Protein AF-A0AAW2Z605-F1 (afdb_monomer)

pLDDT: mean 84.39, std 9.97, range [47.41, 95.38]

Nearest PDB structures (foldseek):
  8op8-assembly1_A  TM=8.748E-01  e=1.478E-05  Thermochaetoides thermophila
  8ies-assembly1_P  TM=6.313E-01  e=1.275E-02  Homo sapiens
  8iek-assembly1_P  TM=6.261E-01  e=1.356E-02  Homo sapiens
  7vpl-assembly1_A  TM=6.764E-01  e=6.700E-02  Homo sapiens

Solvent-accessible surface area (backbone atoms only — not comparable to full-atom values): 9385 Å² total; per-residue (Å²): 135,65,65,62,64,53,51,53,51,52,50,52,51,52,54,50,49,33,70,77,31,61,73,53,27,47,65,75,78,48,80,92,70,92,47,74,87,81,41,58,60,45,80,44,77,52,58,92,92,67,67,69,68,46,77,37,62,47,45,77,36,67,95,65,80,64,34,41,33,39,67,57,95,93,39,54,30,38,53,37,82,89,81,71,44,76,39,66,71,77,55,69,66,80,76,63,65,65,52,73,66,55,56,50,60,74,68,40,88,74,77,77,77,77,65,75,48,72,68,46,43,50,53,46,38,75,66,70,49,75,98,69,91,80,82,86,76,83,53,69,70,63,60,57,73,75,109

Structure (mmCIF, N/CA/C/O backbone):
data_AF-A0AAW2Z605-F1
#
_entry.id   AF-A0AAW2Z605-F1
#
loop_
_atom_site.group_PDB
_atom_site.id
_atom_site.type_symbol
_atom_site.label_atom_id
_atom_site.label_alt_id
_atom_site.label_comp_id
_atom_site.label_asym_id
_atom_site.label_entity_id
_atom_site.label_seq_id
_atom_site.pdbx_PDB_ins_code
_atom_site.Cartn_x
_atom_site.Cartn_y
_atom_site.Cartn_z
_atom_site.occupancy
_atom_site.B_iso_or_equiv
_atom_site.auth_seq_id
_atom_site.auth_comp_id
_atom_site.auth_asym_id
_atom_site.auth_atom_id
_atom_site.pdbx_PDB_model_num
ATOM 1 N N . MET A 1 1 ? -28.573 6.452 37.704 1.00 67.38 1 MET A N 1
ATOM 2 C CA . MET A 1 1 ? -27.204 6.091 38.139 1.00 67.38 1 MET A CA 1
ATOM 3 C C . MET A 1 1 ? -26.474 5.116 37.205 1.00 67.38 1 MET A C 1
ATOM 5 O O . MET A 1 1 ? -25.256 5.141 37.217 1.00 67.38 1 MET A O 1
ATOM 9 N N . PHE A 1 2 ? -27.145 4.320 36.357 1.00 77.81 2 PHE A N 1
ATOM 10 C CA . PHE A 1 2 ? -26.469 3.327 35.490 1.00 77.81 2 PHE A CA 1
ATOM 11 C C . PHE A 1 2 ? -26.130 3.787 34.059 1.00 77.81 2 PHE A C 1
ATOM 13 O O . PHE A 1 2 ? -25.553 3.025 33.296 1.00 77.81 2 PHE A O 1
ATOM 20 N N . THR A 1 3 ? -26.456 5.016 33.663 1.00 90.25 3 THR A N 1
ATOM 21 C CA . THR A 1 3 ? -26.272 5.475 32.273 1.00 90.25 3 THR A CA 1
ATOM 22 C C . THR A 1 3 ? -24.804 5.685 31.887 1.00 90.25 3 THR A C 1
ATOM 24 O O . THR A 1 3 ? -24.415 5.344 30.776 1.00 90.25 3 THR A O 1
ATOM 27 N N . LEU A 1 4 ? -23.972 6.180 32.809 1.00 90.94 4 LEU A N 1
ATOM 28 C CA . LEU A 1 4 ? -22.536 6.393 32.586 1.00 90.94 4 LEU A CA 1
ATOM 29 C C . LEU A 1 4 ? -21.739 5.099 32.329 1.00 90.94 4 LEU A C 1
ATOM 31 O O . LEU A 1 4 ? -21.024 5.054 31.329 1.00 90.94 4 LEU A O 1
ATOM 35 N N . PRO A 1 5 ? -21.848 4.029 33.146 1.00 93.12 5 PRO A N 1
ATOM 36 C CA . PRO A 1 5 ? -21.098 2.799 32.886 1.00 93.12 5 PRO A CA 1
ATOM 37 C C . PRO A 1 5 ? -21.527 2.111 31.584 1.00 93.12 5 PRO A C 1
ATOM 39 O O . PRO A 1 5 ? -20.686 1.544 30.892 1.00 93.12 5 PRO A O 1
ATOM 42 N N . ILE A 1 6 ? -22.809 2.200 31.215 1.00 94.44 6 ILE A N 1
ATOM 43 C CA . ILE A 1 6 ? -23.311 1.665 29.941 1.00 94.44 6 ILE A CA 1
ATOM 44 C C . ILE A 1 6 ? -22.683 2.412 28.757 1.00 94.44 6 ILE A C 1
ATOM 46 O O . ILE A 1 6 ? -22.274 1.776 27.788 1.00 94.44 6 ILE A O 1
ATOM 50 N N . LEU A 1 7 ? -22.567 3.741 28.845 1.00 94.56 7 LEU A N 1
ATOM 51 C CA . LEU A 1 7 ? -21.939 4.556 27.804 1.00 94.56 7 LEU A CA 1
ATOM 52 C C . LEU A 1 7 ? -20.460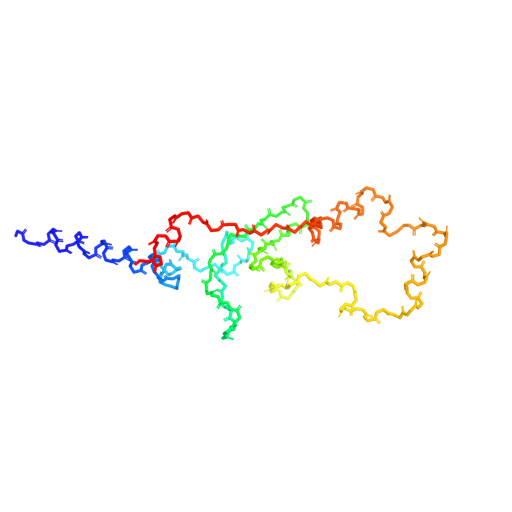 4.185 27.616 1.00 94.56 7 LEU A C 1
ATOM 54 O O . LEU A 1 7 ? -20.027 3.955 26.491 1.00 94.56 7 LEU A O 1
ATOM 58 N N . ILE A 1 8 ? -19.712 4.057 28.717 1.00 94.75 8 ILE A N 1
ATOM 59 C CA . ILE A 1 8 ? -18.288 3.686 28.691 1.00 94.75 8 ILE A CA 1
ATOM 60 C C . ILE A 1 8 ? -18.105 2.289 28.090 1.00 94.75 8 ILE A C 1
ATOM 62 O O . ILE A 1 8 ? -17.234 2.078 27.249 1.00 94.75 8 ILE A O 1
ATOM 66 N N . LEU A 1 9 ? -18.946 1.328 28.485 1.00 95.38 9 LEU A N 1
ATOM 67 C CA . LEU A 1 9 ? -18.896 -0.023 27.935 1.00 95.38 9 LEU A CA 1
ATOM 68 C C . LEU A 1 9 ? -19.172 -0.025 26.425 1.00 95.38 9 LEU A C 1
ATOM 70 O O . LEU A 1 9 ? -18.475 -0.710 25.677 1.00 95.38 9 LEU A O 1
ATOM 74 N N . ALA A 1 10 ? -20.160 0.751 25.975 1.00 92.50 10 ALA A N 1
ATOM 75 C CA . ALA A 1 10 ? -20.483 0.882 24.559 1.00 92.50 10 ALA A CA 1
ATOM 76 C C . ALA A 1 10 ? -19.334 1.523 23.762 1.00 92.50 10 ALA A C 1
ATOM 78 O O . ALA A 1 10 ? -19.038 1.084 22.650 1.00 92.50 10 ALA A O 1
ATOM 79 N N . GLU A 1 11 ? -18.651 2.515 24.336 1.00 91.81 11 GLU A N 1
ATOM 80 C CA . GLU A 1 11 ? -17.486 3.151 23.721 1.00 91.81 11 GLU A CA 1
ATOM 81 C C . GLU A 1 11 ? -16.312 2.173 23.584 1.00 91.81 11 GLU A C 1
ATOM 83 O O . GLU A 1 11 ? -15.768 2.013 22.489 1.00 91.81 11 GLU A O 1
ATOM 88 N N . ILE A 1 12 ? -15.983 1.434 24.649 1.00 93.94 12 ILE A N 1
ATOM 89 C CA . ILE A 1 12 ? -14.935 0.402 24.619 1.00 93.94 12 ILE A CA 1
ATOM 90 C C . ILE A 1 12 ? -15.274 -0.678 23.588 1.00 93.94 12 ILE A C 1
ATOM 92 O O . ILE A 1 12 ? -14.410 -1.074 22.804 1.00 93.94 12 ILE A O 1
ATOM 96 N N . LEU A 1 13 ? -16.528 -1.134 23.548 1.00 92.31 13 LEU A N 1
ATOM 97 C CA . LEU A 1 13 ? -16.977 -2.134 22.582 1.00 92.31 13 LEU A CA 1
ATOM 98 C C . LEU A 1 13 ? -16.834 -1.622 21.142 1.00 92.31 13 LEU A C 1
ATOM 100 O O . LEU A 1 13 ? -16.351 -2.355 20.280 1.00 92.31 13 LEU A O 1
ATOM 104 N N . SER A 1 14 ? -17.196 -0.364 20.884 1.00 89.00 14 SER A N 1
ATOM 105 C CA . SER A 1 14 ? -17.036 0.275 19.572 1.00 89.00 14 SER A CA 1
ATOM 106 C C . SER A 1 14 ? -15.567 0.322 19.137 1.00 89.00 14 SER A C 1
ATOM 108 O O . SER A 1 14 ? -15.233 -0.058 18.010 1.00 89.00 14 SER A O 1
ATOM 110 N N . LEU A 1 15 ? -14.664 0.696 20.051 1.00 90.00 15 LEU A N 1
ATOM 111 C CA . LEU A 1 15 ? -13.222 0.700 19.797 1.00 90.00 15 LEU A CA 1
ATOM 112 C C . LEU A 1 15 ? -12.683 -0.708 19.520 1.00 90.00 15 LEU A C 1
ATOM 114 O O . LEU A 1 15 ? -11.866 -0.886 18.617 1.00 90.00 15 LEU A O 1
ATOM 118 N N . LEU A 1 16 ? -13.169 -1.716 20.245 1.00 90.88 16 LEU A N 1
ATOM 119 C CA . LEU A 1 16 ? -12.769 -3.106 20.043 1.00 90.88 16 LEU A CA 1
ATOM 120 C C . LEU A 1 16 ? -13.246 -3.630 18.682 1.00 90.88 16 LEU A C 1
ATOM 122 O O . LEU A 1 16 ? -12.483 -4.253 17.948 1.00 90.88 16 LEU A O 1
ATOM 126 N N . ILE A 1 17 ? -14.480 -3.315 18.289 1.00 90.81 17 ILE A N 1
ATOM 127 C CA . ILE A 1 17 ? -15.016 -3.664 16.969 1.00 90.81 17 ILE A CA 1
ATOM 128 C C . ILE A 1 17 ? -14.181 -3.013 15.855 1.00 90.81 17 ILE A C 1
ATOM 130 O O . ILE A 1 17 ? -13.848 -3.672 14.866 1.00 90.81 17 ILE A O 1
ATOM 134 N N . ALA A 1 18 ? -13.794 -1.745 16.021 1.00 89.00 18 ALA A N 1
ATOM 135 C CA . ALA A 1 18 ? -12.903 -1.055 15.090 1.00 89.00 18 ALA A CA 1
ATOM 136 C C . ALA A 1 18 ? -11.480 -1.646 15.081 1.00 89.00 18 ALA A C 1
ATOM 138 O O . ALA A 1 18 ? -10.797 -1.589 14.062 1.00 89.00 18 ALA A O 1
ATOM 139 N N . TYR A 1 19 ? -11.022 -2.235 16.186 1.00 87.50 19 TYR A N 1
ATOM 140 C CA . TYR A 1 19 ? -9.728 -2.912 16.242 1.00 87.50 19 TYR A CA 1
ATOM 141 C C . TYR A 1 19 ? -9.709 -4.195 15.400 1.00 87.50 19 TYR A C 1
ATOM 143 O O . TYR A 1 19 ? -8.777 -4.411 14.627 1.00 87.50 19 TYR A O 1
ATOM 151 N N . TRP A 1 20 ? -10.752 -5.021 15.513 1.00 88.31 20 TRP A N 1
ATOM 152 C CA . TRP A 1 20 ? -10.827 -6.322 14.838 1.00 88.31 20 TRP A CA 1
ATOM 153 C C . TRP A 1 20 ? -11.310 -6.239 13.386 1.00 88.31 20 TRP A C 1
ATOM 155 O O . TRP A 1 20 ? -10.956 -7.085 12.566 1.00 88.31 20 TRP A O 1
ATOM 165 N N . SER A 1 21 ? -12.110 -5.227 13.039 1.00 90.88 21 SER A N 1
ATOM 166 C CA . SER A 1 21 ? -12.666 -5.072 11.694 1.00 90.88 21 SER A CA 1
ATOM 167 C C . SER A 1 21 ? -12.105 -3.850 10.982 1.00 90.88 21 SER A C 1
ATOM 169 O O . SER A 1 21 ? -12.512 -2.713 11.225 1.00 90.88 21 SER A O 1
ATOM 171 N N . VAL A 1 22 ? -11.235 -4.098 10.000 1.00 90.50 22 VAL A N 1
ATOM 172 C CA . VAL A 1 22 ? -10.625 -3.051 9.165 1.00 90.50 22 VAL A CA 1
ATOM 173 C C . VAL A 1 22 ? -11.680 -2.238 8.403 1.00 90.50 22 VAL A C 1
ATOM 175 O O . VAL A 1 22 ? -11.542 -1.025 8.273 1.00 90.50 22 VAL A O 1
ATOM 178 N N . LYS A 1 23 ? -12.776 -2.870 7.958 1.00 89.62 23 LYS A N 1
ATOM 179 C CA . LYS A 1 23 ? -13.872 -2.179 7.252 1.00 89.62 23 LYS A CA 1
ATOM 180 C C . LYS A 1 23 ? -14.692 -1.268 8.165 1.00 89.62 23 LYS A C 1
ATOM 182 O O . LYS A 1 23 ? -15.197 -0.241 7.724 1.00 89.62 23 LYS A O 1
ATOM 187 N N . LEU A 1 24 ? -14.875 -1.649 9.430 1.00 89.50 24 LEU A N 1
ATOM 188 C CA . LEU A 1 24 ? -15.554 -0.779 10.393 1.00 89.50 24 LEU A CA 1
ATOM 189 C C . LEU A 1 24 ? -14.621 0.347 10.820 1.00 89.50 24 LEU A C 1
ATOM 191 O O . LEU A 1 24 ? -15.030 1.506 10.822 1.00 89.50 24 LEU A O 1
ATOM 195 N N . ARG A 1 25 ? -13.343 0.033 11.043 1.00 90.44 25 ARG A N 1
ATOM 196 C CA . ARG A 1 25 ? -12.301 1.030 11.281 1.00 90.44 25 ARG A CA 1
ATOM 197 C C . ARG A 1 25 ? -12.245 2.083 10.181 1.00 90.44 25 ARG A C 1
ATOM 199 O O . ARG A 1 25 ? -12.196 3.267 10.496 1.00 90.44 25 ARG A O 1
ATOM 206 N N . SER A 1 26 ? -12.299 1.669 8.912 1.00 91.44 26 SER A N 1
ATOM 207 C CA . SER A 1 26 ? -12.266 2.597 7.780 1.00 91.44 26 SER A CA 1
ATOM 208 C C . SER A 1 26 ? -13.454 3.559 7.787 1.00 91.44 26 SER A C 1
ATOM 210 O O . SER A 1 26 ? -13.290 4.708 7.414 1.00 91.44 26 SER A O 1
ATOM 212 N N . LYS A 1 27 ? -14.638 3.119 8.232 1.00 88.75 27 LYS A N 1
ATOM 213 C CA . LYS A 1 27 ? -15.840 3.966 8.309 1.00 88.75 27 LYS A CA 1
ATOM 214 C C . LYS A 1 27 ? -15.867 4.887 9.527 1.00 88.75 27 LYS A C 1
ATOM 216 O O . LYS A 1 27 ? -16.466 5.951 9.454 1.00 88.75 27 LYS A O 1
ATOM 221 N N . ILE A 1 28 ? -15.278 4.460 10.644 1.00 87.62 28 ILE A N 1
ATOM 222 C CA . ILE A 1 28 ? -15.289 5.221 11.902 1.00 87.62 28 ILE A CA 1
ATOM 223 C C . ILE A 1 28 ? -14.172 6.271 11.914 1.00 87.62 28 ILE A C 1
ATOM 225 O O . ILE A 1 28 ? -14.393 7.393 12.354 1.00 87.62 28 ILE A O 1
ATOM 229 N N . GLN A 1 29 ? -12.969 5.907 11.457 1.00 88.38 29 GLN A N 1
ATOM 230 C CA . GLN A 1 29 ? -11.764 6.734 11.606 1.00 88.38 29 GLN A CA 1
ATOM 231 C C . GLN A 1 29 ? -11.383 7.517 10.345 1.00 88.38 29 GLN A C 1
ATOM 233 O O . GLN A 1 29 ? -10.577 8.439 10.438 1.00 88.38 29 GLN A O 1
ATOM 238 N N . PHE A 1 30 ? -11.915 7.159 9.173 1.00 91.38 30 PHE A N 1
ATOM 239 C CA . PHE A 1 30 ? -11.521 7.765 7.902 1.00 91.38 30 PHE A CA 1
ATOM 240 C C . PHE A 1 30 ? -12.739 8.280 7.134 1.00 91.38 30 PHE A C 1
ATOM 242 O O . PHE A 1 30 ? -13.844 7.754 7.251 1.00 91.38 30 PHE A O 1
ATOM 249 N N . SER A 1 31 ? -12.513 9.309 6.318 1.00 88.38 31 SER A N 1
ATOM 250 C CA . SER A 1 31 ? -13.500 9.830 5.374 1.00 88.38 31 SER A CA 1
ATOM 251 C C . SER A 1 31 ? -13.112 9.444 3.952 1.00 88.38 31 SER A C 1
ATOM 253 O O . SER A 1 31 ? -11.928 9.388 3.614 1.00 88.38 31 SER A O 1
ATOM 255 N N . GLN A 1 32 ? -14.110 9.162 3.117 1.00 88.06 32 GLN A N 1
ATOM 256 C CA . GLN A 1 32 ? -13.882 8.812 1.722 1.00 88.06 32 GLN A CA 1
ATOM 257 C C . GLN A 1 32 ? -13.555 10.067 0.911 1.00 88.06 32 GLN A C 1
ATOM 259 O O . GLN A 1 32 ? -14.380 10.969 0.787 1.00 88.06 32 GLN A O 1
ATOM 264 N N . GLU A 1 33 ? -12.368 10.082 0.312 1.00 89.69 33 GLU A N 1
ATOM 265 C CA . GLU A 1 33 ? -11.907 11.160 -0.560 1.00 89.69 33 GLU A CA 1
ATOM 266 C C . GLU A 1 33 ? -12.066 10.767 -2.039 1.00 89.69 33 GLU A C 1
ATOM 268 O O . GLU A 1 33 ? -11.887 9.601 -2.406 1.00 89.69 33 GLU A O 1
ATOM 273 N N . ARG A 1 34 ? -12.420 11.730 -2.902 1.00 84.25 34 ARG A N 1
ATOM 274 C CA . ARG A 1 34 ? -12.602 11.489 -4.349 1.00 84.25 34 ARG A CA 1
ATOM 275 C C . ARG A 1 34 ? -11.303 11.650 -5.130 1.00 84.25 34 ARG A C 1
ATOM 277 O O . ARG A 1 34 ? -11.166 11.071 -6.206 1.00 84.25 34 ARG A O 1
ATOM 284 N N . SER A 1 35 ? -10.374 12.453 -4.615 1.00 84.50 35 SER A N 1
ATOM 285 C CA . SER A 1 35 ? -9.086 12.713 -5.251 1.00 84.50 35 SER A CA 1
ATOM 286 C C . SER A 1 35 ? -7.961 11.924 -4.586 1.00 84.50 35 SER A C 1
ATOM 288 O O . SER A 1 35 ? -7.682 12.105 -3.402 1.00 84.50 35 SER A O 1
ATOM 290 N N . ALA A 1 36 ? -7.245 11.109 -5.367 1.00 84.12 36 ALA A N 1
ATOM 291 C CA . ALA A 1 36 ? -6.064 10.396 -4.877 1.00 84.12 36 ALA A CA 1
ATOM 292 C C . ALA A 1 36 ? -4.989 11.360 -4.334 1.00 84.12 36 ALA A C 1
ATOM 294 O O . ALA A 1 36 ? -4.321 11.045 -3.352 1.00 84.12 36 ALA A O 1
ATOM 295 N N . THR A 1 37 ? -4.868 12.558 -4.916 1.00 84.12 37 THR A N 1
ATOM 296 C CA . THR A 1 37 ? -3.881 13.579 -4.525 1.00 84.12 37 THR A CA 1
ATOM 297 C C . THR A 1 37 ? -4.099 14.108 -3.110 1.00 84.12 37 THR A C 1
ATOM 299 O O . THR A 1 37 ? -3.134 14.383 -2.409 1.00 84.12 37 THR A O 1
ATOM 302 N N . ASN A 1 38 ? -5.352 14.199 -2.659 1.00 85.19 38 ASN A N 1
ATOM 303 C CA . ASN A 1 38 ? -5.675 14.696 -1.317 1.00 85.19 38 ASN A CA 1
ATOM 304 C C . ASN A 1 38 ? -5.746 13.571 -0.274 1.00 85.19 38 ASN A C 1
ATOM 306 O O . ASN A 1 38 ? -5.825 13.831 0.925 1.00 85.19 38 ASN A O 1
ATOM 310 N N . SER A 1 39 ? -5.737 12.313 -0.718 1.00 88.81 39 SER A N 1
ATOM 311 C CA . SER A 1 39 ? -5.867 11.159 0.166 1.00 88.81 39 SER A CA 1
ATOM 312 C C . SER A 1 39 ? -4.528 10.768 0.795 1.00 88.81 39 SER A C 1
ATOM 314 O O . SER A 1 39 ? -3.505 10.684 0.120 1.00 88.81 39 SER A O 1
ATOM 316 N N . GLN A 1 40 ? -4.529 10.498 2.100 1.00 91.19 40 GLN A N 1
ATOM 317 C CA . GLN A 1 40 ? -3.337 10.050 2.838 1.00 91.19 40 GLN A CA 1
ATOM 318 C C . GLN A 1 40 ? -3.270 8.531 3.012 1.00 91.19 40 GLN A C 1
ATOM 320 O O . GLN A 1 40 ? -2.203 7.981 3.267 1.00 91.19 40 GLN A O 1
ATOM 325 N N . PHE A 1 41 ? -4.403 7.846 2.880 1.00 93.44 41 PHE A N 1
ATOM 326 C CA . PHE A 1 41 ? -4.525 6.411 3.098 1.00 93.44 41 PHE A CA 1
ATOM 327 C C . PHE A 1 41 ? -5.391 5.792 2.011 1.00 93.44 41 PHE A C 1
ATOM 329 O O . PHE A 1 41 ? -6.285 6.443 1.467 1.00 93.44 41 PHE A O 1
ATOM 336 N N . VAL A 1 42 ? -5.153 4.514 1.738 1.00 93.75 42 VAL A N 1
ATOM 337 C CA . VAL A 1 42 ? -5.964 3.707 0.831 1.00 93.75 42 VAL A CA 1
ATOM 338 C C . VAL A 1 42 ? -6.443 2.448 1.546 1.00 93.75 42 VAL A C 1
ATOM 340 O O . VAL A 1 42 ? -5.669 1.767 2.217 1.00 93.75 42 VAL A O 1
ATOM 343 N N . LEU A 1 43 ? -7.734 2.144 1.406 1.00 94.69 43 LEU A N 1
ATOM 344 C CA . LEU A 1 43 ? -8.309 0.862 1.806 1.00 94.69 43 LEU A CA 1
ATOM 345 C C . LEU A 1 43 ? -8.154 -0.121 0.646 1.00 94.69 43 LEU A C 1
ATOM 347 O O . LEU A 1 43 ? -8.628 0.137 -0.461 1.00 94.69 43 LEU A O 1
ATOM 351 N N . ILE A 1 44 ? -7.518 -1.256 0.907 1.00 93.88 44 ILE A N 1
ATOM 352 C CA . ILE A 1 44 ? -7.262 -2.291 -0.088 1.00 93.88 44 ILE A CA 1
ATOM 353 C C . ILE A 1 44 ? -8.145 -3.487 0.225 1.00 93.88 44 ILE A C 1
ATOM 355 O O . ILE A 1 44 ? -8.015 -4.109 1.278 1.00 93.88 44 ILE A O 1
ATOM 359 N N . GLU A 1 45 ? -9.020 -3.835 -0.716 1.00 92.81 45 GLU A N 1
ATOM 360 C CA . GLU A 1 45 ? -9.823 -5.052 -0.657 1.00 92.81 45 GLU A CA 1
ATOM 361 C C . GLU A 1 45 ? -9.295 -6.061 -1.687 1.00 92.81 45 GLU A C 1
ATOM 363 O O . GLU A 1 45 ? -9.563 -5.922 -2.885 1.00 92.81 45 GLU A O 1
ATOM 368 N N . PRO A 1 46 ? -8.498 -7.062 -1.269 1.00 91.75 46 PRO A N 1
ATOM 369 C CA . PRO A 1 46 ? -7.997 -8.065 -2.193 1.00 91.75 46 PRO A CA 1
ATOM 370 C C . PRO A 1 46 ? -9.128 -8.976 -2.674 1.00 91.75 46 PRO A C 1
ATOM 372 O O . PRO A 1 46 ? -10.136 -9.190 -1.999 1.00 91.75 46 PRO A O 1
ATOM 375 N N . HIS A 1 47 ? -8.916 -9.594 -3.835 1.00 90.62 47 HIS A N 1
ATOM 376 C CA . HIS A 1 47 ? -9.781 -10.673 -4.293 1.00 90.62 47 HIS A CA 1
ATOM 377 C C . HIS A 1 47 ? -9.776 -11.833 -3.286 1.00 90.62 47 HIS A C 1
ATOM 379 O O . HIS A 1 47 ? -8.776 -12.080 -2.603 1.00 90.62 47 HIS A O 1
ATOM 385 N N . ARG A 1 48 ? -10.869 -12.605 -3.257 1.00 89.31 48 ARG A N 1
ATOM 386 C CA . ARG A 1 48 ? -10.995 -13.825 -2.451 1.00 89.31 48 ARG A CA 1
ATOM 387 C C . ARG A 1 48 ? -9.727 -14.691 -2.564 1.00 89.31 48 ARG A C 1
ATOM 389 O O . ARG A 1 48 ? -9.280 -14.966 -3.680 1.00 89.31 48 ARG A O 1
ATOM 396 N N . HIS A 1 49 ? -9.175 -15.087 -1.413 1.00 88.00 49 HIS A N 1
ATOM 397 C CA . HIS A 1 49 ? -7.947 -15.887 -1.245 1.00 88.00 49 HIS A CA 1
ATOM 398 C C . HIS A 1 49 ? -6.618 -15.232 -1.679 1.00 88.00 49 HIS A C 1
ATOM 400 O O . HIS A 1 49 ? -5.604 -15.920 -1.744 1.00 88.00 49 HIS A O 1
ATOM 406 N N . LYS A 1 50 ? -6.575 -13.920 -1.953 1.00 87.94 50 LYS A N 1
ATOM 407 C CA . LYS A 1 50 ? -5.335 -13.195 -2.312 1.00 87.94 50 LYS A CA 1
ATOM 408 C C . LYS A 1 50 ? -4.833 -12.252 -1.213 1.00 87.94 50 LYS A C 1
ATOM 410 O O . LYS A 1 50 ? -4.130 -11.289 -1.505 1.00 87.94 50 LYS A O 1
ATOM 415 N N . GLY A 1 51 ? -5.193 -12.534 0.036 1.00 88.38 51 GLY A N 1
ATOM 416 C CA . GLY A 1 51 ? -4.774 -11.789 1.220 1.00 88.38 51 GLY A CA 1
ATOM 417 C C . GLY A 1 51 ? -5.935 -11.208 2.013 1.00 88.38 51 GLY A C 1
ATOM 418 O O . GLY A 1 51 ? -7.084 -11.617 1.842 1.00 88.38 51 GLY A O 1
ATOM 419 N N . PHE A 1 52 ? -5.609 -10.244 2.872 1.00 88.88 52 PHE A N 1
ATOM 420 C CA . PHE A 1 52 ? -6.534 -9.617 3.814 1.00 88.88 52 PHE A CA 1
ATOM 421 C C . PHE A 1 52 ? -6.774 -8.144 3.490 1.00 88.88 52 PHE A C 1
ATOM 423 O O . PHE A 1 52 ? -5.946 -7.490 2.855 1.00 88.88 52 PHE A O 1
ATOM 430 N N . VAL A 1 53 ? -7.924 -7.635 3.928 1.00 92.38 53 VAL A N 1
ATOM 431 C CA . VAL A 1 53 ? -8.256 -6.213 3.814 1.00 92.38 53 VAL A CA 1
ATOM 432 C C . VAL A 1 53 ? -7.305 -5.412 4.696 1.00 92.38 53 VAL A C 1
ATOM 434 O O . VAL A 1 53 ? -7.152 -5.730 5.873 1.00 92.38 53 VAL A 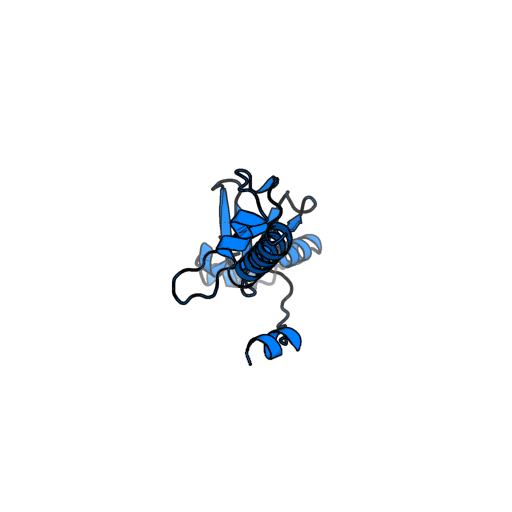O 1
ATOM 437 N N . GLU A 1 54 ? -6.691 -4.374 4.142 1.00 92.56 54 GLU A N 1
ATOM 438 C CA . GLU A 1 54 ? -5.685 -3.573 4.843 1.00 92.56 54 GLU A CA 1
ATOM 439 C C . GLU A 1 54 ? -5.831 -2.091 4.490 1.00 92.56 54 GLU A C 1
ATOM 441 O O . GLU A 1 54 ? -6.231 -1.745 3.378 1.00 92.56 54 GLU A O 1
ATOM 446 N N . ILE A 1 55 ? -5.516 -1.214 5.445 1.00 93.69 55 ILE A N 1
ATOM 447 C CA . ILE A 1 55 ? -5.410 0.230 5.218 1.00 93.69 55 ILE A CA 1
ATOM 448 C C . ILE A 1 55 ? -3.925 0.568 5.170 1.00 93.69 55 ILE A C 1
ATOM 450 O O . ILE A 1 55 ? -3.214 0.365 6.153 1.00 93.69 55 ILE A O 1
ATOM 454 N N . VAL A 1 56 ? -3.471 1.092 4.037 1.00 94.06 56 VAL A N 1
ATOM 455 C CA . VAL A 1 56 ? -2.057 1.387 3.782 1.00 94.06 56 VAL A CA 1
ATOM 456 C C . VAL A 1 56 ? -1.881 2.895 3.576 1.00 94.06 56 VAL A C 1
ATOM 458 O O . VAL A 1 56 ? -2.730 3.519 2.931 1.00 94.06 56 VAL A O 1
ATOM 461 N N . PRO A 1 57 ? -0.812 3.513 4.108 1.00 93.81 57 PRO A N 1
ATOM 462 C CA . PRO A 1 57 ? -0.507 4.913 3.833 1.00 93.81 57 PRO A CA 1
ATOM 463 C C . PRO A 1 57 ? -0.103 5.126 2.369 1.00 93.81 57 PRO A C 1
ATOM 465 O O . PRO A 1 57 ? 0.618 4.323 1.773 1.00 93.81 57 PRO A O 1
ATOM 468 N N . LEU A 1 58 ? -0.537 6.248 1.805 1.00 92.75 58 LEU A N 1
ATOM 469 C CA . LEU A 1 58 ? -0.107 6.724 0.498 1.00 92.75 58 LEU A CA 1
ATOM 470 C C . LEU A 1 58 ? 1.150 7.579 0.659 1.00 92.75 58 LEU A C 1
ATOM 472 O O . LEU A 1 58 ? 1.195 8.525 1.444 1.00 92.75 58 LEU A O 1
ATOM 476 N N . LEU A 1 59 ? 2.176 7.240 -0.109 1.00 89.62 59 LEU A N 1
ATOM 477 C CA . LEU A 1 59 ? 3.419 7.984 -0.205 1.00 89.62 59 LEU A CA 1
ATOM 478 C C . LEU A 1 59 ? 3.303 8.972 -1.364 1.00 89.62 59 LEU A C 1
ATOM 480 O O . LEU A 1 59 ? 3.258 8.574 -2.530 1.00 89.62 59 LEU A O 1
ATOM 484 N N . HIS A 1 60 ? 3.275 10.257 -1.025 1.00 87.31 60 HIS A N 1
ATOM 485 C CA . HIS A 1 60 ? 3.303 11.357 -1.984 1.00 87.31 60 HIS A CA 1
ATOM 486 C C . HIS A 1 60 ? 4.750 11.767 -2.241 1.00 87.31 60 HIS A C 1
ATOM 488 O O . HIS A 1 60 ? 5.485 12.106 -1.312 1.00 87.31 60 HIS A O 1
ATOM 494 N N . ARG A 1 61 ? 5.178 11.698 -3.502 1.00 80.81 61 ARG A N 1
ATOM 495 C CA . ARG A 1 61 ? 6.542 12.022 -3.942 1.00 80.81 61 ARG A CA 1
ATOM 496 C C . ARG A 1 61 ? 6.493 13.221 -4.901 1.00 80.81 61 ARG A C 1
ATOM 498 O O . ARG A 1 61 ? 6.540 13.009 -6.116 1.00 80.81 61 ARG A O 1
ATOM 505 N N . PRO A 1 62 ? 6.402 14.462 -4.384 1.00 68.50 62 PRO A N 1
ATOM 506 C CA . PRO A 1 62 ? 6.326 15.662 -5.224 1.00 68.50 62 PRO A CA 1
ATOM 507 C C . PRO A 1 62 ? 7.596 15.863 -6.068 1.00 68.50 62 PRO A C 1
ATOM 509 O O . PRO A 1 62 ? 7.528 16.155 -7.256 1.00 68.50 62 PRO A O 1
ATOM 512 N N . GLU A 1 63 ? 8.760 15.541 -5.496 1.00 65.88 63 GLU A N 1
ATOM 513 C CA . GLU A 1 63 ? 10.086 15.565 -6.143 1.00 65.88 63 GLU A CA 1
ATOM 514 C C . GLU A 1 63 ? 10.198 14.661 -7.394 1.00 65.88 63 GLU A C 1
ATOM 516 O O . GLU A 1 63 ? 11.112 14.800 -8.207 1.00 65.88 63 GLU A O 1
ATOM 521 N N . HIS A 1 64 ? 9.289 13.693 -7.560 1.00 65.69 64 HIS A N 1
ATOM 522 C CA . HIS A 1 64 ? 9.372 12.655 -8.590 1.00 65.69 64 HIS A CA 1
ATOM 523 C C . HIS A 1 64 ? 8.112 12.584 -9.458 1.00 65.69 64 HIS A C 1
ATOM 525 O O . HIS A 1 64 ? 7.607 11.492 -9.722 1.00 65.69 64 HIS A O 1
ATOM 531 N N . GLN A 1 65 ? 7.668 13.739 -9.972 1.00 66.94 65 GLN A N 1
ATOM 532 C CA . GLN A 1 65 ? 6.510 13.893 -10.874 1.00 66.94 65 GLN A CA 1
ATOM 533 C C . GLN A 1 65 ? 5.152 13.735 -10.171 1.00 66.94 65 GLN A C 1
ATOM 535 O O . GLN A 1 65 ? 4.245 13.133 -10.745 1.00 66.94 65 GLN A O 1
ATOM 540 N N . ASP A 1 66 ? 5.022 14.209 -8.926 1.00 68.31 66 ASP A N 1
ATOM 541 C CA . ASP A 1 66 ? 3.790 14.079 -8.127 1.00 68.31 66 ASP A CA 1
ATOM 542 C C . ASP A 1 66 ? 3.245 12.643 -8.106 1.00 68.31 66 ASP A C 1
ATOM 544 O O . ASP A 1 66 ? 2.046 12.372 -8.248 1.00 68.31 66 ASP A O 1
ATOM 548 N N . LYS A 1 67 ? 4.163 11.681 -7.968 1.0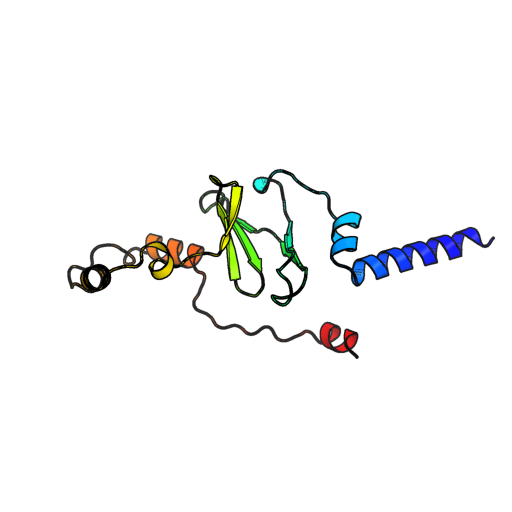0 82.19 67 LYS A N 1
ATOM 549 C CA . LYS A 1 67 ? 3.804 10.267 -7.931 1.00 82.19 67 LYS A CA 1
ATOM 550 C C . LYS A 1 67 ? 3.199 9.925 -6.585 1.00 82.19 67 LYS A C 1
ATOM 552 O O . LYS A 1 67 ? 3.791 10.173 -5.535 1.00 82.19 67 LYS A O 1
ATOM 557 N N . ILE A 1 68 ? 2.050 9.268 -6.650 1.00 90.19 68 ILE A N 1
ATOM 558 C CA . ILE A 1 68 ? 1.366 8.700 -5.496 1.00 90.19 68 ILE A CA 1
ATOM 559 C C . ILE A 1 68 ? 1.596 7.196 -5.536 1.00 90.19 68 ILE A C 1
ATOM 561 O O . ILE A 1 68 ? 1.285 6.532 -6.532 1.00 90.19 68 ILE A O 1
ATOM 565 N N . VAL A 1 69 ? 2.189 6.662 -4.475 1.00 91.06 69 VAL A N 1
ATOM 566 C CA . VAL A 1 69 ? 2.639 5.271 -4.411 1.00 91.06 69 VAL A CA 1
ATOM 567 C C . VAL A 1 69 ? 2.180 4.644 -3.104 1.00 91.06 69 VAL A C 1
ATOM 569 O O . VAL A 1 69 ? 2.210 5.285 -2.062 1.00 91.06 69 VAL A O 1
ATOM 572 N N . PHE A 1 70 ? 1.808 3.371 -3.133 1.00 93.12 70 PHE A N 1
ATOM 573 C CA . PHE A 1 70 ? 1.675 2.572 -1.915 1.00 93.12 70 PHE A CA 1
ATOM 574 C C . PHE A 1 70 ? 2.292 1.188 -2.108 1.00 93.12 70 PHE A C 1
ATOM 576 O O . PHE A 1 70 ? 2.545 0.741 -3.233 1.00 93.12 70 PHE A O 1
ATOM 583 N N . GLU A 1 71 ? 2.530 0.500 -0.997 1.00 91.38 71 GLU A N 1
ATOM 584 C CA . GLU A 1 71 ? 3.032 -0.869 -0.978 1.00 91.38 71 GLU A CA 1
ATOM 585 C C . GLU A 1 71 ? 2.041 -1.779 -0.259 1.00 91.38 71 GLU A C 1
ATOM 587 O O . GLU A 1 71 ? 1.639 -1.507 0.864 1.00 91.38 71 GLU A O 1
ATOM 592 N N . TYR A 1 72 ? 1.660 -2.878 -0.902 1.00 92.56 72 TYR A N 1
ATOM 593 C CA . TYR A 1 72 ? 0.771 -3.879 -0.324 1.00 92.56 72 TYR A CA 1
ATOM 594 C C . TYR A 1 72 ? 1.322 -5.268 -0.613 1.00 92.56 72 TYR A C 1
ATOM 596 O O . TYR A 1 72 ? 1.627 -5.583 -1.765 1.00 92.56 72 TYR A O 1
ATOM 604 N N . GLN A 1 73 ? 1.486 -6.091 0.427 1.00 90.12 73 GLN A N 1
ATOM 605 C CA . GLN A 1 73 ? 2.118 -7.415 0.331 1.00 90.12 73 GLN A CA 1
ATOM 606 C C . GLN A 1 73 ? 3.477 -7.392 -0.397 1.00 90.12 73 GLN A C 1
ATOM 608 O O . GLN A 1 73 ? 3.719 -8.195 -1.301 1.00 90.12 73 GLN A O 1
ATOM 613 N N . LYS A 1 74 ? 4.350 -6.432 -0.061 1.00 87.94 74 LYS A N 1
ATOM 614 C CA . LYS A 1 74 ? 5.658 -6.232 -0.723 1.00 87.94 74 LYS A CA 1
ATOM 615 C C . LYS A 1 74 ? 5.575 -5.955 -2.230 1.00 87.94 74 LYS A C 1
ATOM 617 O O . LYS A 1 74 ? 6.553 -6.111 -2.957 1.00 87.94 74 LYS A O 1
ATOM 622 N N . ARG A 1 75 ? 4.405 -5.539 -2.725 1.00 89.38 75 ARG A N 1
ATOM 623 C CA . ARG A 1 75 ? 4.198 -5.119 -4.114 1.00 89.38 75 ARG A CA 1
ATOM 624 C C . ARG A 1 75 ? 3.903 -3.639 -4.156 1.00 89.38 75 ARG A C 1
ATOM 626 O O . ARG A 1 75 ? 3.019 -3.152 -3.456 1.00 89.38 75 ARG A O 1
ATOM 633 N N . ARG A 1 76 ? 4.614 -2.946 -5.037 1.00 90.12 76 ARG A N 1
ATOM 634 C CA . ARG A 1 76 ? 4.458 -1.512 -5.224 1.00 90.12 76 ARG A CA 1
ATOM 635 C C . ARG A 1 76 ? 3.398 -1.195 -6.274 1.00 90.12 76 ARG A C 1
ATOM 637 O O . ARG A 1 76 ? 3.399 -1.774 -7.367 1.00 90.12 76 ARG A O 1
ATOM 644 N N . TYR A 1 77 ? 2.527 -0.254 -5.939 1.00 91.81 77 TYR A N 1
ATOM 645 C CA . TYR A 1 77 ? 1.479 0.267 -6.806 1.00 91.81 77 TYR A CA 1
ATOM 646 C C . TYR A 1 77 ? 1.688 1.762 -7.000 1.00 91.81 77 TYR A C 1
ATOM 648 O O . TYR A 1 77 ? 1.944 2.485 -6.041 1.00 91.81 77 TYR A O 1
ATOM 656 N N . VAL A 1 78 ? 1.585 2.213 -8.244 1.00 90.75 78 VAL A N 1
ATOM 657 C CA . VAL A 1 78 ? 1.769 3.609 -8.643 1.00 90.75 78 VAL A CA 1
ATOM 658 C C . VAL A 1 78 ? 0.456 4.116 -9.223 1.00 90.75 78 VAL A C 1
ATOM 660 O O . VAL A 1 78 ? -0.204 3.407 -9.987 1.00 90.75 78 VAL A O 1
ATOM 663 N N . TYR A 1 79 ? 0.068 5.327 -8.841 1.00 91.19 79 TYR A N 1
ATOM 664 C CA . TYR A 1 79 ? -1.105 5.993 -9.383 1.00 91.19 79 TYR A CA 1
ATOM 665 C C . TYR A 1 79 ? -0.858 6.442 -10.824 1.00 91.19 79 TYR A C 1
ATOM 667 O O . TYR A 1 79 ? 0.105 7.156 -11.107 1.00 91.19 79 TYR A O 1
ATOM 675 N N . ASP A 1 80 ? -1.731 6.021 -11.732 1.00 88.69 80 ASP A N 1
ATOM 676 C CA . ASP A 1 80 ? -1.763 6.490 -13.111 1.00 88.69 80 ASP A CA 1
ATOM 677 C C . ASP A 1 80 ? -2.749 7.658 -13.211 1.00 88.69 80 ASP A C 1
ATOM 679 O O . ASP A 1 80 ? -3.957 7.476 -13.052 1.00 88.69 80 ASP A O 1
ATOM 683 N N . GLN A 1 81 ? -2.235 8.864 -13.462 1.00 86.38 81 GLN A N 1
ATOM 684 C CA . GLN A 1 81 ? -3.054 10.076 -13.550 1.00 86.38 81 GLN A CA 1
ATOM 685 C C . GLN A 1 81 ? -4.011 10.061 -14.752 1.00 86.38 81 GLN A C 1
ATOM 687 O O . GLN A 1 81 ? -5.082 10.664 -14.674 1.00 86.38 81 GLN A O 1
ATOM 692 N N . ASN A 1 82 ? -3.664 9.355 -15.836 1.00 86.94 82 ASN A N 1
ATOM 693 C CA . ASN A 1 82 ? -4.468 9.333 -17.060 1.00 86.94 82 ASN A CA 1
ATOM 694 C C . ASN A 1 82 ? -5.730 8.492 -16.871 1.00 86.94 82 ASN A C 1
ATOM 696 O O . ASN A 1 82 ? -6.838 8.927 -17.171 1.00 86.94 82 ASN A O 1
ATOM 700 N N . GLU A 1 83 ? -5.556 7.282 -16.342 1.00 87.75 83 GLU A N 1
ATOM 701 C CA . GLU A 1 83 ? -6.659 6.347 -16.114 1.00 87.75 83 GLU A CA 1
ATOM 702 C C . GLU A 1 83 ? -7.306 6.512 -14.731 1.00 87.75 83 GLU A C 1
ATOM 704 O O . GLU A 1 83 ? -8.351 5.920 -14.474 1.00 87.75 83 GLU A O 1
ATOM 709 N N . LYS A 1 84 ? -6.711 7.323 -13.845 1.00 88.00 84 LYS A N 1
ATOM 710 C CA . LYS A 1 84 ? -7.146 7.539 -12.453 1.00 88.00 84 LYS A CA 1
ATOM 711 C C . LYS A 1 84 ? -7.246 6.238 -11.650 1.00 88.00 84 LYS A C 1
ATOM 713 O O . LYS A 1 84 ? -8.139 6.065 -10.822 1.00 88.00 84 LYS A O 1
ATOM 718 N N . VAL A 1 85 ? -6.316 5.315 -11.890 1.00 90.44 85 VAL A N 1
ATOM 719 C CA . VAL A 1 85 ? -6.257 4.006 -11.225 1.00 90.44 85 VAL A CA 1
ATOM 720 C C . VAL A 1 85 ? -4.859 3.721 -10.699 1.00 90.44 85 VAL A C 1
ATOM 722 O O . VAL A 1 85 ? -3.853 4.127 -11.279 1.00 90.44 85 VAL A O 1
ATOM 725 N N . PHE A 1 86 ? -4.783 2.966 -9.608 1.00 91.88 86 PHE A N 1
ATOM 726 C CA . PHE A 1 86 ? -3.516 2.432 -9.127 1.00 91.88 86 PHE A CA 1
ATOM 727 C C . PHE A 1 86 ? -3.147 1.171 -9.901 1.00 91.88 86 PHE A C 1
ATOM 729 O O . PHE A 1 86 ? -3.909 0.204 -9.953 1.00 91.88 86 PHE A O 1
ATOM 736 N N . LYS A 1 87 ? -1.946 1.158 -10.475 1.00 91.00 87 LYS A N 1
ATOM 737 C CA . LYS A 1 87 ? -1.411 0.017 -11.220 1.00 91.00 87 LYS A CA 1
ATOM 738 C C . LYS A 1 87 ? -0.195 -0.546 -10.511 1.00 91.00 87 LYS A C 1
ATOM 740 O O . LYS A 1 87 ? 0.651 0.193 -10.014 1.00 91.00 87 LYS A O 1
ATOM 745 N N . ARG A 1 88 ? -0.068 -1.873 -10.515 1.00 91.06 88 ARG A N 1
ATOM 746 C CA . ARG A 1 88 ? 1.180 -2.533 -10.115 1.00 91.06 88 ARG A CA 1
ATOM 747 C C . ARG A 1 88 ? 2.307 -2.045 -11.023 1.00 91.06 88 ARG A C 1
ATOM 749 O O . ARG A 1 88 ? 2.114 -1.987 -12.240 1.00 91.06 88 ARG A O 1
ATOM 756 N N . THR A 1 89 ? 3.485 -1.780 -10.463 1.00 87.56 89 THR A N 1
ATOM 757 C CA . THR A 1 89 ? 4.686 -1.564 -11.278 1.00 87.56 89 THR A CA 1
ATOM 758 C C . THR A 1 89 ? 4.889 -2.766 -12.204 1.00 87.56 89 THR A C 1
ATOM 760 O O . THR A 1 89 ? 5.061 -3.895 -11.743 1.00 87.56 89 THR A O 1
ATOM 763 N N . ARG A 1 90 ? 4.825 -2.531 -13.519 1.00 86.25 90 ARG A N 1
ATOM 764 C CA . ARG A 1 90 ? 5.101 -3.546 -14.543 1.00 86.25 90 ARG A CA 1
ATOM 765 C C . ARG A 1 90 ? 6.540 -3.442 -15.010 1.00 86.25 90 ARG A C 1
ATOM 767 O O . ARG A 1 90 ? 7.075 -2.335 -15.148 1.00 86.25 90 ARG A O 1
ATOM 774 N N . TYR A 1 91 ? 7.128 -4.596 -15.289 1.00 84.94 91 TYR A N 1
ATOM 775 C CA . TYR A 1 91 ? 8.459 -4.684 -15.870 1.00 84.94 91 TYR A CA 1
ATOM 776 C C . TYR A 1 91 ? 8.387 -4.628 -17.403 1.00 84.94 91 TYR A C 1
ATOM 778 O O . TYR A 1 91 ? 7.369 -5.020 -17.978 1.00 84.94 91 TYR A O 1
ATOM 786 N N . PRO A 1 92 ? 9.452 -4.179 -18.092 1.00 81.19 92 PRO A N 1
ATOM 787 C CA . PRO A 1 92 ? 9.456 -4.050 -19.552 1.00 81.19 92 PRO A CA 1
ATOM 788 C C . PRO A 1 92 ? 9.085 -5.344 -20.287 1.00 81.19 92 PRO A C 1
ATOM 790 O O . PRO A 1 92 ? 8.383 -5.293 -21.295 1.00 81.19 92 PRO A O 1
ATOM 793 N N . TYR A 1 93 ? 9.478 -6.504 -19.745 1.00 81.56 93 TYR A N 1
ATOM 794 C CA . TYR A 1 93 ? 9.168 -7.803 -20.345 1.00 81.56 93 TYR A CA 1
ATOM 795 C C . TYR A 1 93 ? 7.663 -8.121 -20.379 1.00 81.56 93 TYR A C 1
ATOM 797 O O . TYR A 1 93 ? 7.210 -8.813 -21.286 1.00 81.56 93 TYR A O 1
ATOM 805 N N . GLU A 1 94 ? 6.890 -7.598 -19.423 1.00 82.25 94 GLU A N 1
ATOM 806 C CA . GLU A 1 94 ? 5.440 -7.816 -19.325 1.00 82.25 94 GLU A CA 1
ATOM 807 C C . GLU A 1 94 ? 4.647 -6.893 -20.252 1.00 82.25 94 GLU A C 1
ATOM 809 O O . GLU A 1 94 ? 3.516 -7.201 -20.608 1.00 82.25 94 GLU A O 1
ATOM 814 N N . VAL A 1 95 ? 5.200 -5.723 -20.582 1.00 76.81 95 VAL A N 1
ATOM 815 C CA . VAL A 1 95 ? 4.488 -4.684 -21.341 1.00 76.81 95 VAL A CA 1
ATOM 816 C C . VAL A 1 95 ? 4.799 -4.777 -22.827 1.00 76.81 95 VAL A C 1
ATOM 818 O O . VAL A 1 95 ? 3.911 -4.589 -23.650 1.00 76.81 95 VAL A O 1
ATOM 821 N N . GLN A 1 96 ? 6.064 -5.023 -23.169 1.00 75.75 96 GLN A N 1
ATOM 822 C CA . GLN A 1 96 ? 6.560 -4.873 -24.537 1.00 75.75 96 GLN A CA 1
ATOM 823 C C . GLN A 1 96 ? 6.795 -6.210 -25.241 1.00 75.75 96 GLN A C 1
ATOM 825 O O . GLN A 1 96 ? 7.093 -6.194 -26.430 1.00 75.75 96 GLN A O 1
ATOM 830 N N . HIS A 1 97 ? 6.702 -7.340 -24.523 1.00 77.38 97 HIS A N 1
ATOM 831 C CA . HIS A 1 97 ? 7.075 -8.673 -25.018 1.00 77.38 97 HIS A CA 1
ATOM 832 C C . HIS A 1 97 ? 8.331 -8.628 -25.910 1.00 77.38 97 HIS A C 1
ATOM 834 O O . HIS A 1 97 ? 8.280 -8.969 -27.094 1.00 77.38 97 HIS A O 1
ATOM 840 N N . PRO A 1 98 ? 9.449 -8.112 -25.368 1.00 80.50 98 PRO A N 1
ATOM 841 C CA . PRO A 1 98 ? 10.612 -7.765 -26.163 1.00 80.50 98 PRO A CA 1
ATOM 842 C C . PRO A 1 98 ? 11.166 -8.985 -26.898 1.00 80.50 98 PRO A C 1
ATOM 844 O O . PRO A 1 98 ? 11.317 -10.068 -26.332 1.00 80.50 98 PRO A O 1
ATOM 847 N N . THR A 1 99 ? 11.511 -8.790 -28.168 1.00 85.00 99 THR A N 1
ATOM 848 C CA . THR A 1 99 ? 12.172 -9.821 -28.972 1.00 85.00 99 THR A CA 1
ATOM 849 C C . THR A 1 99 ? 13.614 -10.030 -28.507 1.00 85.00 99 THR A C 1
ATOM 851 O O . THR A 1 99 ? 14.223 -9.152 -27.896 1.00 85.00 99 THR A O 1
ATOM 854 N N . LEU A 1 100 ? 14.229 -11.161 -28.868 1.00 83.81 100 LEU A N 1
ATOM 855 C CA . LEU A 1 100 ? 15.656 -11.394 -28.598 1.00 83.81 100 LEU A CA 1
ATOM 856 C C . LEU A 1 100 ? 16.546 -10.267 -29.161 1.00 83.81 100 LEU A C 1
ATOM 858 O O . LEU A 1 100 ? 17.564 -9.910 -28.571 1.00 83.81 100 LEU A O 1
ATOM 862 N N . GLY A 1 101 ? 16.128 -9.653 -30.274 1.00 82.38 101 GLY A N 1
ATOM 863 C CA . GLY A 1 101 ? 16.801 -8.498 -30.863 1.00 82.38 101 GLY A CA 1
ATOM 864 C C . GLY A 1 101 ? 16.835 -7.269 -29.948 1.00 82.38 101 GLY A C 1
ATOM 865 O O . GLY A 1 101 ? 17.836 -6.558 -29.956 1.00 82.38 101 GLY A O 1
ATOM 866 N N . TYR A 1 102 ? 15.799 -7.038 -29.136 1.00 80.00 102 TYR A N 1
ATOM 867 C CA . TYR A 1 102 ? 15.782 -5.969 -28.130 1.00 80.00 102 TYR A CA 1
ATOM 868 C C . TYR A 1 102 ? 16.877 -6.188 -27.078 1.00 80.00 102 TYR A C 1
ATOM 870 O O . TYR A 1 102 ? 17.697 -5.303 -26.848 1.00 80.00 102 TYR A O 1
ATOM 878 N N . PHE A 1 103 ? 16.968 -7.396 -26.515 1.00 79.44 103 PHE A N 1
ATOM 879 C CA . PHE A 1 103 ? 17.998 -7.725 -25.524 1.00 79.44 103 PHE A CA 1
ATOM 880 C C . PHE A 1 103 ? 19.412 -7.709 -26.112 1.00 79.44 103 PHE A C 1
ATOM 882 O O . PHE A 1 103 ? 20.345 -7.233 -25.469 1.00 79.44 103 PHE A O 1
ATOM 889 N N . ARG A 1 104 ? 19.582 -8.161 -27.361 1.00 79.38 104 ARG A N 1
ATOM 890 C CA . ARG A 1 104 ? 20.878 -8.105 -28.050 1.00 79.38 104 ARG A CA 1
ATOM 891 C C . ARG A 1 104 ? 21.360 -6.667 -28.255 1.00 79.38 104 ARG A C 1
ATOM 893 O O . ARG A 1 104 ? 22.550 -6.410 -28.103 1.00 79.38 104 ARG A O 1
ATOM 900 N N . LYS A 1 105 ? 20.451 -5.735 -28.563 1.00 75.69 105 LYS A N 1
ATOM 901 C CA . LYS A 1 105 ? 20.771 -4.301 -28.673 1.00 75.69 105 LYS A CA 1
ATOM 902 C C . LYS A 1 105 ? 21.217 -3.716 -27.332 1.00 75.69 105 LYS A C 1
ATOM 904 O O . LYS A 1 105 ? 22.200 -2.994 -27.314 1.00 75.69 105 LYS A O 1
ATOM 909 N N . LEU A 1 106 ? 20.578 -4.104 -26.223 1.00 72.12 106 LEU A N 1
ATOM 910 C CA . LEU A 1 106 ? 20.998 -3.697 -24.872 1.00 72.12 106 LEU A CA 1
ATOM 911 C C . LEU A 1 106 ? 22.394 -4.219 -24.480 1.00 72.12 106 LEU A C 1
ATOM 913 O O . LEU A 1 106 ? 23.069 -3.593 -23.673 1.00 72.12 106 LEU A O 1
ATOM 917 N N . SER A 1 107 ? 22.813 -5.368 -25.022 1.00 65.38 107 SER A N 1
ATOM 918 C CA . SER A 1 107 ? 24.100 -6.015 -24.716 1.00 65.38 107 SER A CA 1
ATOM 919 C C . SER 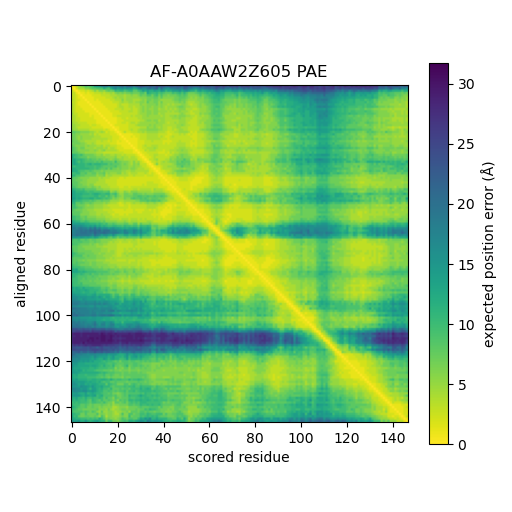A 1 107 ? 25.240 -5.625 -25.666 1.00 65.38 107 SER A C 1
ATOM 921 O O . SER A 1 107 ? 26.381 -6.040 -25.445 1.00 65.38 107 SER A O 1
ATOM 923 N N . SER A 1 108 ? 24.950 -4.913 -26.758 1.00 57.12 108 SER A N 1
ATOM 924 C CA . SER A 1 108 ? 25.963 -4.573 -27.760 1.00 57.12 108 SER A CA 1
ATOM 9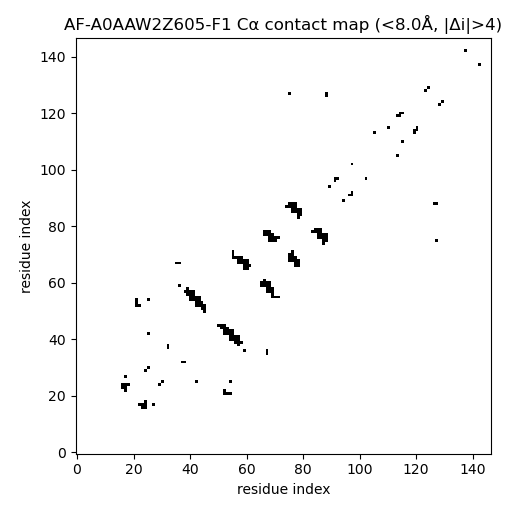25 C C . SER A 1 108 ? 26.898 -3.494 -27.210 1.00 57.12 108 SER A C 1
ATOM 927 O O . SER A 1 108 ? 26.467 -2.572 -26.532 1.00 57.12 108 SER A O 1
ATOM 929 N N . LYS A 1 109 ? 28.197 -3.651 -27.479 1.00 54.53 109 LYS A N 1
ATOM 930 C CA . LYS A 1 109 ? 29.337 -2.952 -26.852 1.00 54.53 109 LYS A CA 1
ATOM 931 C C . LYS A 1 109 ? 29.378 -1.422 -27.056 1.00 54.53 109 LYS A C 1
ATOM 933 O O . LYS A 1 109 ? 30.249 -0.773 -26.484 1.00 54.53 109 LYS A O 1
ATOM 938 N N . ASP A 1 110 ? 28.436 -0.858 -27.807 1.00 52.88 110 ASP A N 1
ATOM 939 C CA . ASP A 1 110 ? 28.165 0.579 -27.895 1.00 52.88 110 ASP A CA 1
ATOM 940 C C . ASP A 1 110 ? 27.324 0.992 -26.683 1.00 52.88 110 ASP A C 1
ATOM 942 O O . ASP A 1 110 ? 26.127 1.224 -26.806 1.00 52.88 110 ASP A O 1
ATOM 946 N N . GLY A 1 111 ? 27.938 0.998 -25.494 1.00 48.34 111 GLY A N 1
ATOM 947 C CA . GLY A 1 111 ? 27.323 1.221 -24.175 1.00 48.34 111 GLY A CA 1
ATOM 948 C C . GLY A 1 111 ? 26.634 2.577 -23.948 1.00 48.34 111 GLY A C 1
ATOM 949 O O . GLY A 1 111 ? 26.686 3.108 -22.842 1.00 48.34 111 GLY A O 1
ATOM 950 N N . SER A 1 112 ? 25.994 3.144 -24.966 1.00 47.41 112 SER A N 1
ATOM 951 C CA . SER A 1 112 ? 25.113 4.293 -24.883 1.00 47.41 112 SER A CA 1
ATOM 952 C C . SER A 1 112 ? 23.779 3.905 -24.224 1.00 47.41 112 SER A C 1
ATOM 954 O O . SER A 1 112 ? 22.916 3.250 -24.810 1.00 47.41 112 SER A O 1
ATOM 956 N N . ASP A 1 113 ? 23.623 4.383 -22.990 1.00 53.00 113 ASP A N 1
ATOM 957 C CA . ASP A 1 113 ? 22.503 5.264 -22.633 1.00 53.00 113 ASP A CA 1
ATOM 958 C C . ASP A 1 113 ? 21.134 4.667 -22.284 1.00 53.00 113 ASP A C 1
ATOM 960 O O . ASP A 1 113 ? 20.100 5.290 -22.527 1.00 53.00 113 ASP A O 1
ATOM 964 N N . HIS A 1 114 ? 21.085 3.522 -21.599 1.00 56.00 114 HIS A N 1
ATOM 965 C CA . HIS A 1 114 ? 19.842 3.136 -20.904 1.00 56.00 114 HIS A CA 1
ATOM 966 C C . HIS A 1 114 ? 19.929 3.196 -19.375 1.00 56.00 114 HIS A C 1
ATOM 968 O O . HIS A 1 114 ? 18.990 3.682 -18.748 1.00 56.00 114 HIS A O 1
ATOM 974 N N . TYR A 1 115 ? 21.055 2.786 -18.776 1.00 61.16 115 TYR A N 1
ATOM 975 C CA . TYR A 1 115 ? 21.277 2.866 -17.322 1.00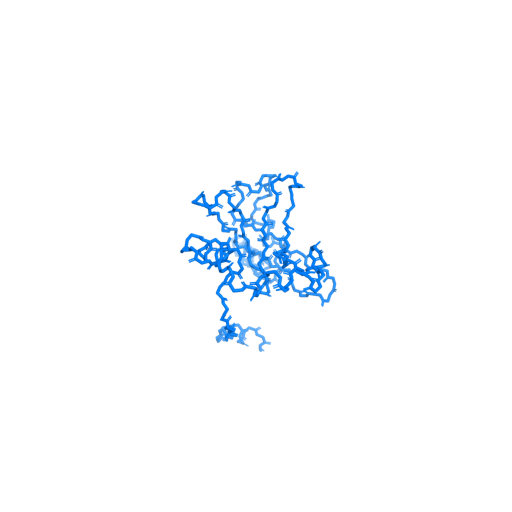 61.16 115 TYR A CA 1
ATOM 976 C C . TYR A 1 115 ? 22.707 3.280 -16.925 1.00 61.16 115 TYR A C 1
ATOM 978 O O . TYR A 1 115 ? 23.181 2.919 -15.852 1.00 61.16 115 TYR A O 1
ATOM 986 N N . SER A 1 116 ? 23.425 4.014 -17.785 1.00 64.62 116 SER A N 1
ATOM 987 C CA . SER A 1 116 ? 24.808 4.434 -17.491 1.00 64.62 116 SER A CA 1
ATOM 988 C C . SER A 1 116 ? 24.888 5.741 -16.693 1.00 64.62 116 SER A C 1
ATOM 990 O O . SER A 1 116 ? 25.885 6.007 -16.025 1.00 64.62 116 SER A O 1
ATOM 992 N N . THR A 1 117 ? 23.850 6.578 -16.750 1.00 74.56 117 THR A N 1
ATOM 993 C CA . THR A 1 117 ? 23.827 7.875 -16.066 1.00 74.56 117 THR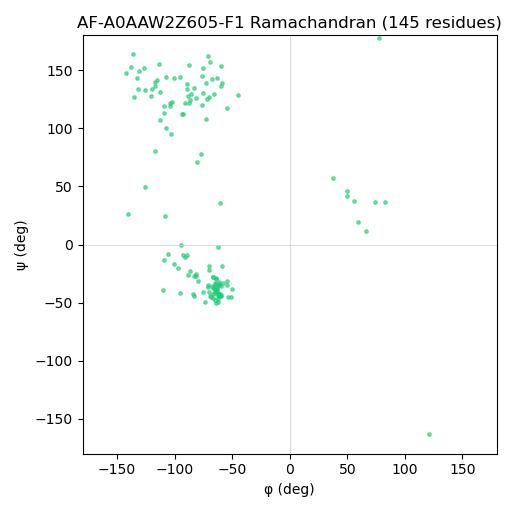 A CA 1
ATOM 994 C C . THR A 1 117 ? 23.264 7.721 -14.658 1.00 74.56 117 THR A C 1
ATOM 996 O O . THR A 1 117 ? 22.236 7.070 -14.466 1.00 74.56 117 THR A O 1
ATOM 999 N N . HIS A 1 118 ? 23.861 8.390 -13.671 1.00 78.88 118 HIS A N 1
ATOM 1000 C CA . HIS A 1 118 ? 23.375 8.386 -12.286 1.00 78.88 118 HIS A CA 1
ATOM 1001 C C . HIS A 1 118 ? 21.869 8.709 -12.177 1.00 78.88 118 HIS A C 1
ATOM 1003 O O . HIS A 1 118 ? 21.139 8.062 -11.432 1.00 78.88 118 HIS A O 1
ATOM 1009 N N . THR A 1 119 ? 21.368 9.634 -13.000 1.00 79.88 119 THR A N 1
ATOM 1010 C CA . THR A 1 119 ? 19.942 9.994 -13.078 1.00 79.88 119 THR A CA 1
ATOM 1011 C C . THR A 1 119 ? 19.052 8.828 -13.516 1.00 79.88 119 THR A C 1
ATOM 1013 O O . THR A 1 119 ? 17.999 8.596 -12.923 1.00 79.88 119 THR A O 1
ATOM 1016 N N . SER A 1 120 ? 19.484 8.049 -14.511 1.00 78.19 120 SER A N 1
ATOM 1017 C CA . SER A 1 120 ? 18.753 6.871 -14.991 1.00 78.19 120 SER A CA 1
ATOM 1018 C C . SER A 1 120 ? 18.677 5.778 -13.920 1.00 78.19 120 SER A C 1
ATOM 1020 O O . SER A 1 120 ? 17.605 5.212 -13.704 1.00 78.19 120 SER A O 1
ATOM 1022 N N . ILE A 1 121 ? 19.760 5.563 -13.167 1.00 81.12 121 ILE A N 1
ATOM 1023 C CA . ILE A 1 121 ? 19.820 4.601 -12.058 1.00 81.12 121 ILE A CA 1
AT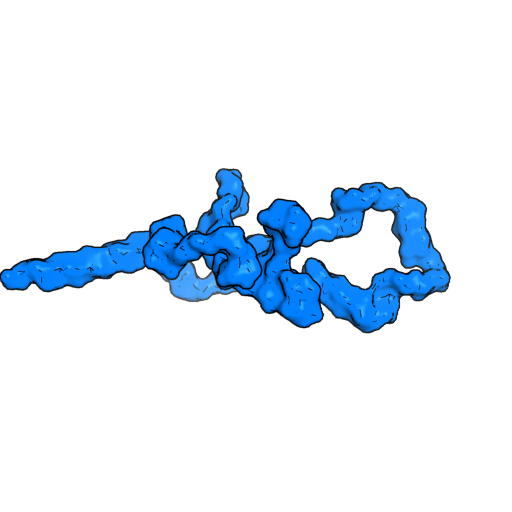OM 1024 C C . ILE A 1 121 ? 18.905 5.041 -10.915 1.00 81.12 121 ILE A C 1
ATOM 1026 O O . ILE A 1 121 ? 18.114 4.236 -10.424 1.00 81.12 121 ILE A O 1
ATOM 1030 N N . LEU A 1 122 ? 18.948 6.320 -10.530 1.00 83.00 122 LEU A N 1
ATOM 1031 C CA . LEU A 1 122 ? 18.050 6.870 -9.514 1.00 83.00 122 LEU A CA 1
ATOM 1032 C C . LEU A 1 122 ? 16.583 6.735 -9.929 1.00 83.00 122 LEU A C 1
ATOM 1034 O O . LEU A 1 122 ? 15.764 6.295 -9.128 1.00 83.00 122 LEU A O 1
ATOM 1038 N N . SER A 1 123 ? 16.254 7.028 -11.189 1.00 81.19 123 SER A N 1
ATOM 1039 C CA . SER A 1 123 ? 14.889 6.871 -11.701 1.00 81.19 123 SER A CA 1
ATOM 1040 C C . SER A 1 123 ? 14.428 5.406 -11.715 1.00 81.19 123 SER A C 1
ATOM 1042 O O . SER A 1 123 ? 13.264 5.122 -11.428 1.00 81.19 123 SER A O 1
ATOM 1044 N N . ALA A 1 124 ? 15.331 4.457 -11.997 1.00 82.25 124 ALA A N 1
ATOM 1045 C CA . ALA A 1 124 ? 15.046 3.027 -11.912 1.00 82.25 124 ALA A CA 1
ATOM 1046 C C . ALA A 1 124 ? 14.853 2.577 -10.464 1.00 82.25 124 ALA A C 1
ATOM 1048 O O . ALA A 1 124 ? 13.900 1.854 -10.188 1.00 82.25 124 ALA A O 1
ATOM 1049 N N . SER A 1 125 ? 15.716 3.024 -9.553 1.00 84.75 125 SER A N 1
ATOM 1050 C CA . SER A 1 125 ? 15.617 2.733 -8.122 1.00 84.75 125 SER A CA 1
ATOM 1051 C C . SER A 1 125 ? 14.318 3.290 -7.541 1.00 84.75 125 SER A C 1
ATOM 1053 O O . SER A 1 125 ? 13.577 2.570 -6.877 1.00 84.75 125 SER A O 1
ATOM 1055 N N . ASP A 1 126 ? 13.945 4.525 -7.888 1.00 82.56 126 ASP A N 1
ATOM 1056 C CA . ASP A 1 126 ? 12.661 5.084 -7.473 1.00 82.56 126 ASP A CA 1
ATOM 1057 C C . ASP A 1 126 ? 11.480 4.413 -8.180 1.00 82.56 126 ASP A C 1
ATOM 1059 O O . ASP A 1 126 ? 10.382 4.432 -7.643 1.00 82.56 126 ASP A O 1
ATOM 1063 N N . ARG A 1 127 ? 11.649 3.771 -9.346 1.00 83.00 127 ARG A N 1
ATOM 1064 C CA . ARG A 1 127 ? 10.570 3.035 -10.032 1.00 83.00 127 ARG A CA 1
ATOM 1065 C C . ARG A 1 127 ? 10.367 1.611 -9.503 1.00 83.00 127 ARG A C 1
ATOM 1067 O O . ARG A 1 127 ? 9.216 1.189 -9.343 1.00 83.00 127 ARG A O 1
ATOM 1074 N N . TYR A 1 128 ? 11.448 0.873 -9.286 1.00 84.75 128 TYR A N 1
ATOM 1075 C CA . TYR A 1 128 ? 11.435 -0.563 -8.992 1.00 84.75 128 TYR A CA 1
ATOM 1076 C C . TYR A 1 128 ? 11.805 -0.895 -7.546 1.00 84.75 128 TYR A C 1
ATOM 1078 O O . TYR A 1 128 ? 11.541 -2.010 -7.106 1.00 84.75 128 TYR A O 1
ATOM 1086 N N . GLY A 1 129 ? 12.342 0.066 -6.799 1.00 85.56 129 GLY A N 1
ATOM 1087 C CA . GLY A 1 129 ? 12.911 -0.170 -5.481 1.00 85.56 129 GLY A CA 1
ATOM 1088 C C . GLY A 1 129 ? 14.296 -0.809 -5.554 1.00 85.56 129 GLY A C 1
ATOM 1089 O O . GLY A 1 129 ? 14.827 -1.114 -6.624 1.00 85.56 129 GLY A O 1
ATOM 1090 N N . LEU A 1 130 ? 14.884 -1.007 -4.377 1.00 86.56 130 LEU A N 1
ATOM 1091 C CA . LEU A 1 130 ? 16.151 -1.712 -4.230 1.00 86.56 130 LEU A CA 1
ATOM 1092 C C . LEU A 1 130 ? 15.933 -3.220 -4.370 1.00 86.56 130 LEU A C 1
ATOM 1094 O O . LEU A 1 130 ? 14.937 -3.762 -3.893 1.00 86.56 130 LEU A O 1
ATOM 1098 N N . ASN A 1 131 ? 16.904 -3.912 -4.965 1.00 89.38 131 ASN A N 1
ATOM 1099 C CA . ASN A 1 131 ? 16.917 -5.371 -4.995 1.00 89.38 131 ASN A CA 1
ATOM 1100 C C . ASN A 1 131 ? 17.373 -5.918 -3.634 1.00 89.38 131 ASN A C 1
ATOM 1102 O O . ASN A 1 131 ? 18.536 -6.278 -3.454 1.00 89.38 131 ASN A O 1
ATOM 1106 N N . LYS A 1 132 ? 16.466 -5.908 -2.657 1.00 88.81 132 LYS A N 1
ATOM 1107 C CA . LYS A 1 132 ? 16.706 -6.413 -1.307 1.00 88.81 132 LYS A CA 1
ATOM 1108 C C . LYS A 1 132 ? 15.565 -7.328 -0.887 1.00 88.81 132 LYS A C 1
ATOM 1110 O O . LYS A 1 132 ? 14.395 -6.997 -1.068 1.00 88.81 132 LYS A O 1
ATOM 1115 N N . PHE A 1 133 ? 15.916 -8.476 -0.320 1.00 86.94 133 PHE A N 1
ATOM 1116 C CA . PHE A 1 133 ? 14.954 -9.448 0.177 1.00 86.94 133 PHE A CA 1
ATOM 1117 C C . PHE A 1 133 ? 14.874 -9.369 1.704 1.00 86.94 133 PHE A C 1
ATOM 1119 O O . PHE A 1 133 ? 15.683 -9.967 2.407 1.00 86.94 133 PHE A O 1
ATOM 1126 N N . ASP A 1 134 ? 13.901 -8.603 2.197 1.00 86.75 134 ASP A N 1
ATOM 1127 C CA . ASP A 1 134 ? 13.639 -8.425 3.627 1.00 86.75 134 ASP A CA 1
ATOM 1128 C C . ASP A 1 134 ? 12.340 -9.141 4.023 1.00 86.75 134 ASP A C 1
ATOM 1130 O O . ASP A 1 134 ? 11.242 -8.731 3.628 1.00 86.75 134 ASP A O 1
ATOM 1134 N N . ILE A 1 135 ? 12.456 -10.195 4.835 1.00 86.25 135 ILE A N 1
ATOM 1135 C CA . ILE A 1 135 ? 11.300 -10.893 5.411 1.00 86.25 135 ILE A CA 1
ATOM 1136 C C . ILE A 1 135 ? 10.912 -10.195 6.724 1.00 86.25 135 ILE A C 1
ATOM 1138 O O . ILE A 1 135 ? 11.744 -10.115 7.630 1.00 86.25 135 ILE A O 1
ATOM 1142 N N . PRO A 1 136 ? 9.672 -9.687 6.866 1.00 83.06 136 PRO A N 1
ATOM 1143 C CA . PRO A 1 136 ? 9.232 -9.090 8.118 1.00 83.06 136 PRO A CA 1
ATOM 1144 C C . PRO A 1 136 ? 9.066 -10.170 9.193 1.00 83.06 136 PRO A C 1
ATOM 1146 O O . PRO A 1 136 ? 8.349 -11.148 8.996 1.00 83.06 136 PRO A O 1
ATOM 1149 N N . ILE A 1 137 ? 9.708 -9.968 10.343 1.00 88.12 137 ILE A N 1
ATOM 1150 C CA . ILE A 1 137 ? 9.526 -10.813 11.526 1.00 88.12 137 ILE A CA 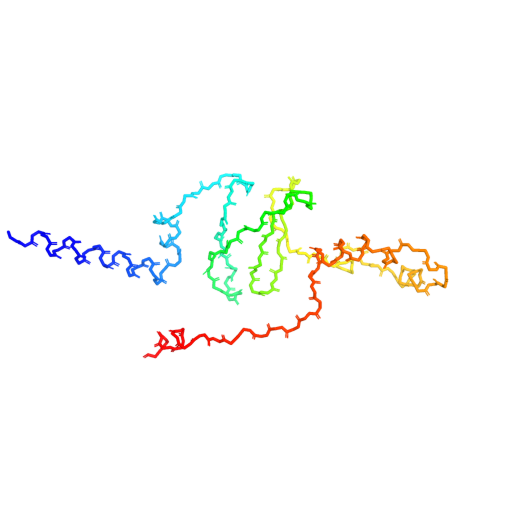1
ATOM 1151 C C . ILE A 1 137 ? 8.310 -10.276 12.298 1.00 88.12 137 ILE A C 1
ATOM 1153 O O . ILE A 1 137 ? 8.248 -9.063 12.540 1.00 88.12 137 ILE A O 1
ATOM 1157 N N . PRO A 1 138 ? 7.334 -11.126 12.669 1.00 86.25 138 PRO A N 1
ATOM 1158 C CA . PRO A 1 138 ? 6.166 -10.681 13.418 1.00 86.25 138 PRO A CA 1
ATOM 1159 C C . PRO A 1 138 ? 6.578 -10.143 14.789 1.00 86.25 138 PRO A C 1
ATOM 1161 O O . PRO A 1 138 ? 7.497 -10.652 15.435 1.00 86.25 138 PRO A O 1
ATOM 1164 N N . LYS A 1 139 ? 5.890 -9.098 15.249 1.00 87.75 139 LYS A N 1
ATOM 1165 C CA . LYS A 1 139 ? 6.124 -8.549 16.586 1.00 87.75 139 LYS A CA 1
ATOM 1166 C C . LYS A 1 139 ? 5.508 -9.479 17.627 1.00 87.75 139 LYS A C 1
ATOM 1168 O O . LYS A 1 139 ? 4.483 -10.105 17.374 1.00 87.75 139 LYS A O 1
ATOM 1173 N N . PHE A 1 140 ? 6.074 -9.493 18.832 1.00 90.81 140 PHE A N 1
ATOM 1174 C CA . PHE A 1 140 ? 5.558 -10.298 19.945 1.00 90.81 140 PHE A CA 1
ATOM 1175 C C . PHE A 1 140 ? 4.055 -10.090 20.187 1.00 90.81 140 PHE A C 1
ATOM 1177 O O . PHE A 1 140 ? 3.313 -11.054 20.306 1.00 90.81 140 PHE A O 1
ATOM 1184 N N . PHE A 1 141 ? 3.587 -8.837 20.188 1.00 87.00 141 PHE A N 1
ATOM 1185 C CA . PHE A 1 141 ? 2.166 -8.534 20.378 1.00 87.00 141 PHE A CA 1
ATOM 1186 C C . PHE A 1 141 ? 1.267 -9.120 19.290 1.00 87.00 141 PHE A C 1
ATOM 1188 O O . PHE A 1 141 ? 0.121 -9.451 19.575 1.00 87.00 141 PHE A O 1
ATOM 1195 N N . ASP A 1 142 ? 1.756 -9.234 18.054 1.00 84.56 142 ASP A N 1
ATOM 1196 C CA . ASP A 1 142 ? 0.979 -9.830 16.970 1.00 84.56 142 ASP A CA 1
ATOM 1197 C C . ASP A 1 142 ? 0.820 -11.336 17.184 1.00 84.56 142 ASP A C 1
ATOM 1199 O O . ASP A 1 142 ? -0.291 -11.837 17.059 1.00 84.56 142 ASP A O 1
ATOM 1203 N N . LEU A 1 143 ? 1.882 -12.013 17.634 1.00 88.25 143 LEU A N 1
ATOM 1204 C CA . LEU A 1 143 ? 1.845 -13.429 18.021 1.00 88.25 143 LEU A CA 1
ATOM 1205 C C . LEU A 1 143 ? 0.986 -13.681 19.271 1.00 88.25 143 LEU A C 1
ATOM 1207 O O . LEU A 1 143 ? 0.290 -14.690 19.350 1.00 88.25 143 LEU A O 1
ATOM 1211 N N . PHE A 1 144 ? 1.022 -12.766 20.244 1.00 90.25 144 PHE A N 1
ATOM 1212 C CA . PHE A 1 144 ? 0.249 -12.882 21.482 1.00 90.25 144 PHE A CA 1
ATOM 1213 C C . PHE A 1 144 ? -1.257 -12.767 21.241 1.00 90.25 144 PHE A C 1
ATOM 1215 O O . PHE A 1 144 ? -2.021 -13.450 21.896 1.00 90.25 144 PHE A O 1
ATOM 1222 N N . LYS A 1 145 ? -1.697 -11.930 20.294 1.00 83.56 145 LYS A N 1
ATOM 1223 C CA . LYS A 1 145 ? -3.127 -11.790 19.958 1.00 83.56 145 LYS A CA 1
ATOM 1224 C C . LYS A 1 145 ? -3.717 -13.009 19.247 1.00 83.56 145 LYS A C 1
ATOM 1226 O O . LYS A 1 145 ? -4.936 -13.101 19.143 1.00 83.56 145 LYS A O 1
ATOM 1231 N N . GLU A 1 146 ? -2.870 -13.865 18.682 1.00 82.12 146 GLU A N 1
ATOM 1232 C CA . GLU A 1 146 ? -3.296 -15.077 17.980 1.00 82.12 146 GLU A CA 1
ATOM 1233 C C . GLU A 1 146 ? -3.606 -16.237 18.944 1.00 82.12 146 GLU A C 1
ATOM 1235 O O . GLU A 1 146 ? -4.409 -17.100 18.594 1.00 82.12 146 GLU A O 1
ATOM 1240 N N . HIS A 1 147 ? -2.999 -16.242 20.138 1.00 75.62 147 HIS A N 1
ATOM 1241 C CA . HIS A 1 147 ? -3.160 -17.272 21.173 1.00 75.62 147 HIS A CA 1
ATOM 1242 C C . HIS A 1 147 ? -4.144 -16.831 22.262 1.00 75.62 147 HIS A C 1
ATOM 1244 O O . HIS A 1 147 ? -4.907 -17.703 22.734 1.00 75.62 147 HIS A O 1
#

Mean predicted aligned error: 8.18 Å

Secondary structure (DSSP, 8-state):
--HHHHHHHHHHHHHHHHHH-HHHHHHHH----S-GGG-SEEEE---TTS---EEEE-EEEGGGTSEEEEEETTEEEEEETTTTEEEEPPPHHHHH---HHHHHHHHSS---SSS-SHHHHHHHHHHH------PPPPPHHHHHTT-

Radius of gyration: 22.3 Å; Cα contacts (8 Å, |Δi|>4): 114; chains: 1; bounding box: 56×33×69 Å

Foldseek 3Di:
DCPVVVVVVVVVVLVVCLVVDVVSVCVPPHDDDPDLLPDQWDWDDDDPPPDDTDIWGWDFDVVQVRWTWTADPNWIWIQDPVVRDTDTQDDCCVPPVDDPVVVVVCVDPPPDDQQPDPVNVVNVCVRPNDPDDDDDDDDPVVVVVVD

Organism: NCBI:txid1008807

InterPro domains:
  IPR006544 P-type ATPase, subfamily V [PTHR45630] (3-147)

Sequence (147 aa):
MFTLPILILAEILSLLIAYWSVKLRSKIQFSQERSATNSQFVLIEPHRHKGFVEIVPLLHRPEHQDKIVFEYQKRRYVYDQNEKVFKRTRYPYEVQHPTLGYFRKLSSKDGSDHYSTHTSILSASDRYGLNKFDIPIPKFFDLFKEH